Protein AF-A0A3D4HLA2-F1 (afdb_monomer)

Secondary structure (DSSP, 8-state):
-EEEEEEEEEEEEETTEEEEEESS--SPPPBTTBPPP-EEEEETTEEEEEEEEEEETTEEEEEEEEEES---TTSEEEEEE-HHHHHHHHHHHHHHHHHHHHHHHHSTT-EEEEEEE-SS-EEEEEE-SS---HHHHHHHHHHHH-

Sequence (146 aa):
MKREVRVEEILERSGKKATIRVSGRVFRPSGGGQPGDSGWLEGEGFRADVRDCAAAGNDLILRIVVKEGEIPLGLEVTATVDEERGRRLSRMHTGEHILSRALENQLPGLYVEKVSVGEKESTVFMTFDGEIGWDDLFRAEETANG

Radius of gyration: 19.47 Å; Cα contacts (8 Å, |Δi|>4): 307; chains: 1; bounding box: 42×28×55 Å

Mean predicted aligned error: 4.87 Å

Foldseek 3Di:
DKDKKAFAAFPDDDPQKTKTKIAADPKAADDQQFFIWWFWKADDFWIWTFPGWHDDPRIIITTIGTDTDDDPHGDMIMTDTPVVLVVVQVVQVVLVVQLQVLLCVVAPQKDWDGWHGDSVHIDTDIDHPDDDDPVSSVSSVVSSVD

pLDDT: mean 93.48, std 4.5, range [67.19, 98.38]

Structure (mmCIF, N/CA/C/O backbone):
data_AF-A0A3D4HLA2-F1
#
_entry.id   AF-A0A3D4HLA2-F1
#
loop_
_atom_site.group_PDB
_atom_site.id
_atom_site.type_symbol
_atom_site.label_atom_id
_atom_site.label_alt_id
_atom_site.label_comp_id
_atom_site.label_asym_id
_atom_site.label_entity_id
_atom_site.label_seq_id
_atom_site.pdbx_PDB_ins_code
_atom_site.Cartn_x
_atom_site.Cartn_y
_atom_site.Cartn_z
_atom_site.occupancy
_atom_site.B_iso_or_equiv
_atom_site.auth_seq_id
_atom_site.auth_comp_id
_atom_site.auth_asym_id
_atom_site.auth_atom_id
_atom_site.pdbx_PDB_model_num
ATOM 1 N N . MET A 1 1 ? -7.900 -13.749 4.246 1.00 67.19 1 MET A N 1
ATOM 2 C CA . MET A 1 1 ? -7.482 -14.334 5.545 1.00 67.19 1 MET A CA 1
ATOM 3 C C . MET A 1 1 ? -7.965 -13.446 6.694 1.00 67.19 1 MET A C 1
ATOM 5 O O . MET A 1 1 ? -7.807 -12.236 6.579 1.00 67.19 1 MET A O 1
ATOM 9 N N . LYS A 1 2 ? -8.552 -14.016 7.760 1.00 81.38 2 LYS A N 1
ATOM 10 C CA . LYS A 1 2 ? -8.958 -13.290 8.983 1.00 81.38 2 LYS A CA 1
ATOM 11 C C . LYS A 1 2 ? -7.940 -13.532 10.098 1.00 81.38 2 LYS A C 1
ATOM 13 O O . LYS A 1 2 ? -7.525 -14.677 10.275 1.00 81.38 2 LYS A O 1
ATOM 18 N N . ARG A 1 3 ? -7.527 -12.489 10.814 1.00 90.50 3 ARG A N 1
ATOM 19 C CA . ARG A 1 3 ? -6.648 -12.582 11.994 1.00 90.50 3 ARG A CA 1
ATOM 20 C C . ARG A 1 3 ? -7.018 -11.510 13.007 1.00 90.50 3 ARG A C 1
ATOM 22 O O . ARG A 1 3 ? -7.494 -10.453 12.614 1.00 90.50 3 ARG A O 1
ATOM 29 N N . GLU A 1 4 ? -6.776 -11.766 14.280 1.00 93.88 4 GLU A N 1
ATOM 30 C CA . GLU A 1 4 ? -6.998 -10.782 15.340 1.00 93.88 4 GLU A CA 1
ATOM 31 C C . GLU A 1 4 ? -5.789 -9.850 15.473 1.00 93.88 4 GLU A C 1
ATOM 33 O O . GLU A 1 4 ? -4.639 -10.274 15.336 1.00 93.88 4 GLU A O 1
ATOM 38 N N . VAL A 1 5 ? -6.068 -8.568 15.701 1.00 95.44 5 VAL A N 1
ATOM 39 C CA . VAL A 1 5 ? -5.084 -7.527 16.024 1.00 95.44 5 VAL A CA 1
ATOM 40 C C . VAL A 1 5 ? -5.629 -6.678 17.161 1.00 95.44 5 VAL A C 1
ATOM 42 O O . VAL A 1 5 ? -6.833 -6.427 17.216 1.00 95.44 5 VAL A O 1
ATOM 45 N N . ARG A 1 6 ? -4.764 -6.199 18.054 1.00 96.81 6 ARG A N 1
ATOM 46 C CA . ARG A 1 6 ? -5.169 -5.263 19.108 1.00 96.81 6 ARG A CA 1
ATOM 47 C C . ARG A 1 6 ? -4.934 -3.830 18.662 1.00 96.81 6 ARG A C 1
ATOM 49 O O . ARG A 1 6 ? -3.899 -3.537 18.070 1.00 96.81 6 ARG A O 1
ATOM 56 N N . VAL A 1 7 ? -5.884 -2.939 18.940 1.00 97.19 7 VAL A N 1
ATOM 57 C CA . VAL A 1 7 ? -5.716 -1.499 18.703 1.00 97.19 7 V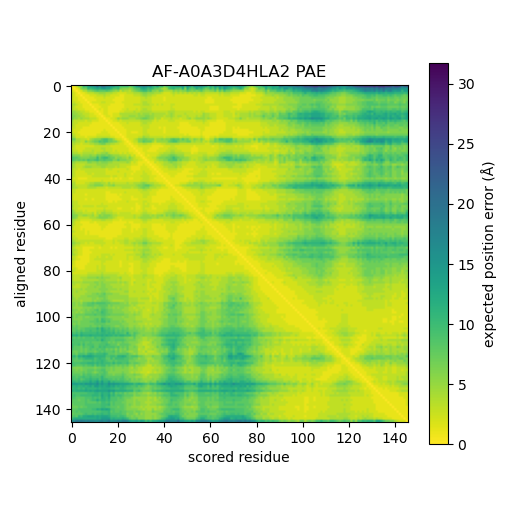AL A CA 1
ATOM 58 C C . VAL A 1 7 ? -4.915 -0.902 19.856 1.00 97.19 7 VAL A C 1
ATOM 60 O O . VAL A 1 7 ? -5.434 -0.762 20.957 1.00 97.19 7 VAL A O 1
ATOM 63 N N . GLU A 1 8 ? -3.659 -0.546 19.612 1.00 97.44 8 GLU A N 1
ATOM 64 C CA . GLU A 1 8 ? -2.732 -0.082 20.654 1.00 97.44 8 GLU A CA 1
ATOM 65 C C . GLU A 1 8 ? -2.828 1.429 20.882 1.00 97.44 8 GLU A C 1
ATOM 67 O O . GLU A 1 8 ? -2.746 1.907 22.011 1.00 97.44 8 GLU A O 1
ATOM 72 N N . GLU A 1 9 ? -3.001 2.203 19.808 1.00 97.62 9 GLU A N 1
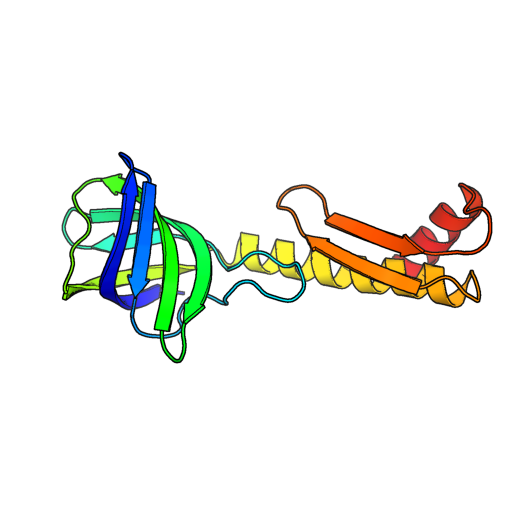ATOM 73 C CA . GLU A 1 9 ? -2.945 3.665 19.874 1.00 97.62 9 GLU A CA 1
ATOM 74 C C . GLU A 1 9 ? -3.758 4.314 18.748 1.00 97.62 9 GLU A C 1
ATOM 76 O O . GLU A 1 9 ? -3.788 3.816 17.620 1.00 97.62 9 GLU A O 1
ATOM 81 N N . ILE A 1 10 ? -4.376 5.466 19.026 1.00 97.81 10 ILE A N 1
ATOM 82 C CA . ILE A 1 10 ? -4.924 6.364 18.001 1.00 97.81 10 ILE A CA 1
ATOM 83 C C . ILE A 1 10 ? -3.941 7.523 17.848 1.00 97.81 10 ILE A C 1
ATOM 85 O O . ILE A 1 10 ? -3.836 8.365 18.733 1.00 97.81 10 ILE A O 1
ATOM 89 N N . LEU A 1 11 ? -3.227 7.559 16.725 1.00 97.56 11 LEU A N 1
ATOM 90 C CA . LEU A 1 11 ? -2.189 8.553 16.446 1.00 97.56 11 LEU A CA 1
ATOM 91 C C . LEU A 1 11 ? -2.798 9.867 15.948 1.00 97.56 11 LEU A C 1
ATOM 93 O O . LEU A 1 11 ? -2.384 10.949 16.349 1.00 97.56 11 LEU A O 1
ATOM 97 N N . GLU A 1 12 ? -3.802 9.771 15.076 1.00 97.25 12 GLU A N 1
ATOM 98 C CA . GLU A 1 12 ? -4.499 10.921 14.498 1.00 97.25 12 GLU A CA 1
ATOM 99 C C . GLU A 1 12 ? -5.967 10.575 14.247 1.00 97.25 12 GLU A C 1
ATOM 101 O O . GLU A 1 12 ? -6.294 9.445 13.873 1.00 97.25 12 GLU A O 1
ATOM 106 N N . ARG A 1 13 ? -6.868 11.553 14.385 1.00 96.31 13 ARG A N 1
ATOM 107 C CA . ARG A 1 13 ? -8.284 11.395 14.031 1.00 96.31 13 ARG A CA 1
ATOM 108 C C . ARG A 1 13 ? -8.869 12.690 13.481 1.00 96.31 13 ARG A C 1
ATOM 110 O O . ARG A 1 13 ? -8.722 13.750 14.077 1.00 96.31 13 ARG A O 1
ATOM 117 N N . SER A 1 14 ? -9.581 12.585 12.362 1.00 95.88 14 SER A N 1
ATOM 118 C CA . SER A 1 14 ? -10.322 13.684 11.740 1.00 95.88 14 SER A CA 1
ATOM 119 C C . SER A 1 14 ? -11.631 13.162 11.143 1.00 95.88 14 SER A C 1
ATOM 121 O O . SER A 1 14 ? -11.662 12.493 10.103 1.00 95.88 14 SER A O 1
ATOM 123 N N . GLY A 1 15 ? -12.736 13.422 11.846 1.00 95.19 15 GLY A N 1
ATOM 124 C CA . GLY A 1 15 ? -14.050 12.872 11.514 1.00 95.19 15 GLY A CA 1
ATOM 125 C C . GLY A 1 15 ? -14.032 11.339 11.490 1.00 95.19 15 GLY A C 1
ATOM 126 O O . GLY A 1 15 ? -13.744 10.698 12.500 1.00 95.19 15 GLY A O 1
ATOM 127 N N . LYS A 1 16 ? -14.331 10.757 10.320 1.00 96.56 16 LYS A N 1
ATOM 128 C CA . LYS A 1 16 ? -14.317 9.299 10.089 1.00 96.56 16 LYS A CA 1
ATOM 129 C C . LYS A 1 16 ? -12.935 8.739 9.741 1.00 96.56 16 LYS A C 1
ATOM 131 O O . LYS A 1 16 ? -12.781 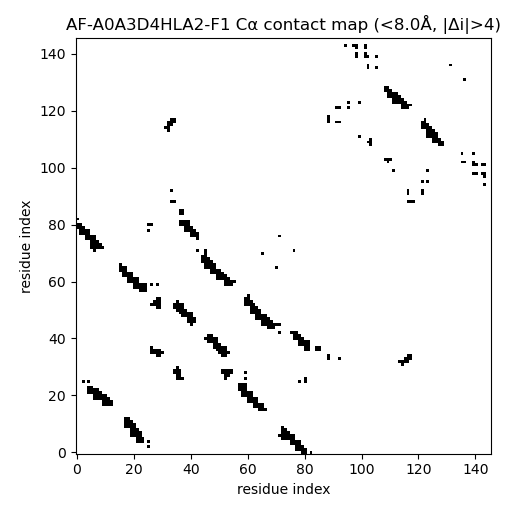7.525 9.691 1.00 96.56 16 LYS A O 1
ATOM 136 N N . LYS A 1 17 ? -11.946 9.584 9.441 1.00 98.06 17 LYS A N 1
ATOM 137 C CA . LYS A 1 17 ? -10.584 9.143 9.112 1.00 98.06 17 LYS A CA 1
ATOM 138 C C . LYS A 1 17 ? -9.752 9.079 10.386 1.00 98.06 17 LYS A C 1
ATOM 140 O O . LYS A 1 17 ? -9.827 9.994 11.205 1.00 98.06 17 LYS A O 1
ATOM 145 N N . ALA A 1 18 ? -8.948 8.036 10.529 1.00 98.06 18 ALA A N 1
ATOM 146 C CA . ALA A 1 18 ? -8.004 7.923 11.630 1.00 98.06 18 ALA A CA 1
ATOM 147 C C . ALA A 1 18 ? -6.727 7.202 11.201 1.00 98.06 18 ALA A C 1
ATOM 149 O O . ALA A 1 18 ? -6.743 6.387 10.278 1.00 98.06 18 ALA A O 1
ATOM 150 N N . THR A 1 19 ? -5.643 7.492 11.905 1.00 98.25 19 THR A N 1
ATOM 151 C CA . THR A 1 19 ? -4.388 6.751 11.840 1.00 98.25 19 THR A CA 1
ATOM 152 C C . THR A 1 19 ? -4.224 6.043 13.178 1.00 98.25 19 THR A C 1
ATOM 154 O O . THR A 1 19 ? -4.217 6.701 14.218 1.00 98.25 19 THR A O 1
ATOM 157 N N . ILE A 1 20 ? -4.134 4.715 13.169 1.00 98.00 20 ILE A N 1
ATOM 158 C CA . ILE A 1 20 ? -4.046 3.896 14.388 1.00 98.00 20 ILE A CA 1
ATOM 159 C C . ILE A 1 20 ? -2.804 3.011 14.361 1.00 98.00 20 ILE A C 1
ATOM 161 O O . ILE A 1 20 ? -2.362 2.611 13.284 1.00 98.00 20 ILE A O 1
ATOM 165 N N . ARG A 1 21 ? -2.262 2.677 15.533 1.00 97.94 21 ARG A N 1
ATOM 166 C CA . ARG A 1 21 ? -1.287 1.595 15.696 1.00 97.94 21 ARG A CA 1
ATOM 167 C C . ARG A 1 21 ? -2.021 0.327 16.115 1.00 97.94 21 ARG A C 1
ATOM 169 O O . ARG A 1 21 ? -2.854 0.374 17.019 1.00 97.94 21 ARG A O 1
ATOM 176 N N . VAL A 1 22 ? -1.701 -0.790 15.473 1.00 97.50 22 VAL A N 1
ATOM 177 C CA . VAL A 1 22 ? -2.207 -2.113 15.847 1.00 97.50 22 VAL A CA 1
ATOM 178 C C . VAL A 1 22 ? -1.066 -3.102 16.019 1.00 97.50 22 VAL A C 1
ATOM 180 O O . VAL A 1 22 ? -0.057 -3.008 15.314 1.00 97.50 22 VAL A O 1
ATOM 183 N N . SER A 1 23 ? -1.244 -4.064 16.917 1.00 95.44 23 SER A N 1
ATOM 184 C CA . SER A 1 23 ? -0.276 -5.138 17.111 1.00 95.44 23 SER A CA 1
ATOM 185 C C . SER A 1 23 ? -0.352 -6.203 16.018 1.00 95.44 23 SER A C 1
ATOM 187 O O . SER A 1 23 ? -1.385 -6.433 15.381 1.00 95.44 23 SER A O 1
ATOM 189 N N . GLY A 1 24 ? 0.777 -6.881 15.814 1.00 85.81 24 GLY A N 1
ATOM 190 C CA . GLY A 1 24 ? 0.896 -7.986 14.870 1.00 85.81 24 GLY A CA 1
ATOM 191 C C . GLY A 1 24 ? 1.049 -7.548 13.411 1.00 85.81 24 GLY A C 1
ATOM 192 O O . GLY A 1 24 ? 0.936 -6.382 13.048 1.00 85.81 24 GLY A O 1
ATOM 193 N N . ARG A 1 25 ? 1.335 -8.522 12.541 1.00 86.31 25 ARG A N 1
ATOM 194 C CA . ARG A 1 25 ? 1.641 -8.300 11.118 1.00 86.31 25 ARG A CA 1
ATOM 195 C C . ARG A 1 25 ? 0.651 -9.023 10.216 1.00 86.31 25 ARG A C 1
ATOM 197 O O . ARG A 1 25 ? 0.965 -10.056 9.625 1.00 86.31 25 ARG A O 1
ATOM 204 N N . VAL A 1 26 ? -0.575 -8.506 10.171 1.00 92.00 26 VAL A N 1
ATOM 205 C CA . VAL A 1 26 ? -1.657 -9.074 9.347 1.00 92.00 26 VAL A CA 1
ATOM 206 C C . VAL A 1 26 ? -1.679 -8.476 7.941 1.00 92.00 26 VAL A C 1
ATOM 208 O O . VAL A 1 26 ? -1.930 -9.204 6.987 1.00 92.00 26 VAL A O 1
ATOM 211 N N . PHE A 1 27 ? -1.372 -7.184 7.811 1.00 93.75 27 PHE A N 1
ATOM 212 C CA . PHE A 1 27 ? -1.251 -6.477 6.536 1.00 93.75 27 PHE A CA 1
ATOM 213 C C . PHE A 1 27 ? 0.224 -6.361 6.139 1.00 93.75 27 PHE A C 1
ATOM 215 O O . PHE A 1 27 ? 1.084 -6.116 6.991 1.00 93.75 27 PHE A O 1
ATOM 222 N N . ARG A 1 28 ? 0.534 -6.496 4.848 1.00 92.69 28 ARG A N 1
ATOM 223 C CA . ARG A 1 28 ? 1.846 -6.118 4.316 1.00 92.69 28 ARG A CA 1
ATOM 224 C C . ARG A 1 28 ? 1.953 -4.585 4.309 1.00 92.69 28 ARG A C 1
ATOM 226 O O . ARG A 1 28 ? 1.112 -3.923 3.693 1.00 92.69 28 ARG A O 1
ATOM 233 N N . PRO A 1 29 ? 2.987 -4.007 4.935 1.00 93.88 29 PRO A N 1
ATOM 234 C CA . PRO A 1 29 ? 3.199 -2.570 4.905 1.00 93.88 29 PRO A CA 1
ATOM 235 C C . PRO A 1 29 ? 3.578 -2.085 3.499 1.00 93.88 29 PRO A C 1
ATOM 237 O O . PRO A 1 29 ? 4.087 -2.838 2.664 1.00 93.88 29 PRO A O 1
ATOM 240 N N . SER A 1 30 ? 3.330 -0.807 3.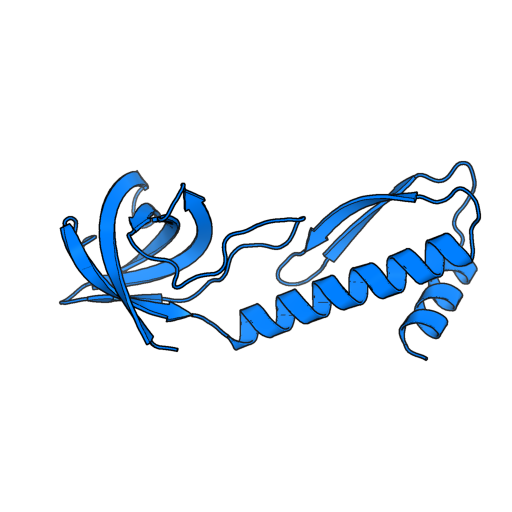242 1.00 92.31 30 SER A N 1
ATOM 241 C CA . SER A 1 30 ? 3.829 -0.100 2.067 1.00 92.31 30 SER A CA 1
ATOM 242 C C . SER A 1 30 ? 5.358 -0.137 2.010 1.00 92.31 30 SER A C 1
ATOM 244 O O . SER A 1 30 ? 6.043 -0.174 3.035 1.00 92.31 30 SER A O 1
ATOM 246 N N . GLY A 1 31 ? 5.897 -0.141 0.793 1.00 88.81 31 GLY A N 1
ATOM 247 C CA . GLY A 1 31 ? 7.337 -0.197 0.553 1.00 88.81 31 GLY A CA 1
ATOM 248 C C . GLY A 1 31 ? 7.662 -0.277 -0.935 1.00 88.81 31 GLY A C 1
ATOM 249 O O . GLY A 1 31 ? 6.849 -0.762 -1.718 1.00 88.81 31 GLY A O 1
ATOM 250 N N . GLY A 1 32 ? 8.827 0.242 -1.337 1.00 80.81 32 GLY A N 1
ATOM 251 C CA . GLY A 1 32 ? 9.299 0.161 -2.729 1.00 80.81 32 GLY A CA 1
ATOM 252 C C . GLY A 1 32 ? 8.374 0.815 -3.765 1.00 80.81 32 GLY A C 1
ATOM 253 O O . GLY A 1 32 ? 8.353 0.392 -4.911 1.00 80.81 32 GLY A O 1
ATOM 254 N N . GLY A 1 33 ? 7.561 1.800 -3.361 1.00 81.69 33 GLY A N 1
ATOM 255 C CA . GLY A 1 33 ? 6.561 2.431 -4.232 1.00 81.69 33 GLY A CA 1
ATOM 256 C C . GLY A 1 33 ? 5.218 1.695 -4.313 1.00 81.69 33 GLY A C 1
ATOM 257 O O . GLY A 1 33 ? 4.274 2.242 -4.884 1.00 81.69 33 GLY A O 1
ATOM 258 N N . GLN A 1 34 ? 5.091 0.508 -3.707 1.00 86.19 34 GLN A N 1
ATOM 259 C CA . GLN A 1 34 ? 3.828 -0.220 -3.605 1.00 86.19 34 GLN A CA 1
ATOM 260 C C . GLN A 1 34 ? 3.042 0.202 -2.345 1.00 86.19 34 GLN A C 1
ATOM 262 O O . GLN A 1 34 ? 3.588 0.153 -1.235 1.00 86.19 34 GLN A O 1
ATOM 267 N N . PRO A 1 35 ? 1.748 0.556 -2.473 1.00 88.69 35 PRO A N 1
ATOM 268 C CA . PRO A 1 35 ? 0.875 0.828 -1.337 1.00 88.69 35 PRO A CA 1
ATOM 269 C C . PRO A 1 35 ? 0.765 -0.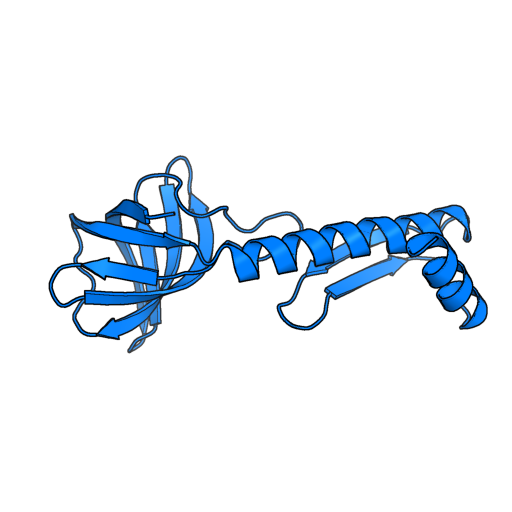374 -0.401 1.00 88.69 35 PRO A C 1
ATOM 271 O O . PRO A 1 35 ? 0.876 -1.530 -0.834 1.00 88.69 35 PRO A O 1
ATOM 274 N N . GLY A 1 36 ? 0.506 -0.118 0.880 1.00 92.50 36 GLY A N 1
ATOM 275 C CA . GLY A 1 36 ? 0.258 -1.177 1.845 1.00 92.50 36 GLY A CA 1
ATOM 276 C C . GLY A 1 36 ? -0.989 -1.978 1.484 1.00 92.50 36 GLY A C 1
ATOM 277 O O . GLY A 1 36 ? -1.810 -1.584 0.641 1.00 92.50 36 GLY A O 1
ATOM 278 N N . ASP A 1 37 ? -1.123 -3.142 2.105 1.00 94.56 37 ASP A N 1
ATOM 279 C CA . ASP A 1 37 ? -2.362 -3.895 2.005 1.00 94.56 37 ASP A CA 1
ATOM 280 C C . ASP A 1 37 ? -3.537 -3.069 2.545 1.00 94.56 37 ASP A C 1
ATOM 282 O O . ASP A 1 37 ? -3.416 -2.258 3.466 1.00 94.56 37 ASP A O 1
ATOM 286 N N . SER A 1 38 ? -4.692 -3.308 1.941 1.00 94.88 38 SER A N 1
ATOM 287 C CA . SER A 1 38 ? -5.981 -2.758 2.339 1.00 94.88 38 SER A CA 1
ATOM 288 C C . SER A 1 38 ? -6.890 -3.877 2.822 1.00 94.88 38 SER A C 1
ATOM 290 O O . SER A 1 38 ? -6.585 -5.062 2.676 1.00 94.88 38 SER A O 1
ATOM 292 N N . GLY A 1 39 ? -8.042 -3.504 3.361 1.00 96.25 39 GLY A N 1
ATOM 293 C CA . GLY A 1 39 ? -9.028 -4.458 3.835 1.00 96.25 39 GLY A CA 1
ATOM 294 C C . GLY A 1 39 ? -9.929 -3.823 4.872 1.00 96.25 39 GLY A C 1
ATOM 295 O O . GLY A 1 39 ? -10.240 -2.638 4.771 1.00 96.25 39 GLY A O 1
ATOM 296 N N . TRP A 1 40 ? -10.335 -4.591 5.875 1.00 97.12 40 TRP A N 1
ATOM 297 C CA . TRP A 1 40 ? -11.337 -4.160 6.848 1.00 97.12 40 TRP A CA 1
ATOM 298 C C . TRP A 1 40 ? -10.959 -4.607 8.259 1.00 97.12 40 TRP A C 1
ATOM 300 O O . TRP A 1 40 ? -10.362 -5.671 8.438 1.00 97.12 40 TRP A O 1
ATOM 310 N N . LEU A 1 41 ? -11.331 -3.793 9.244 1.00 97.81 41 LEU A N 1
ATOM 311 C CA . LEU A 1 41 ? -11.325 -4.137 10.663 1.00 97.81 41 LEU A CA 1
ATOM 312 C C . LEU A 1 41 ? -12.769 -4.260 11.144 1.00 97.81 41 LEU A C 1
ATOM 314 O O . LEU A 1 41 ? -13.590 -3.392 10.833 1.00 97.81 41 LEU A O 1
ATOM 318 N N . GLU A 1 42 ? -13.058 -5.310 11.906 1.00 97.81 42 GLU A N 1
ATOM 319 C CA . GLU A 1 42 ? -14.377 -5.594 12.473 1.00 97.81 42 GLU A CA 1
ATOM 320 C C . GLU A 1 42 ? -14.241 -5.954 13.959 1.00 97.81 42 GLU A C 1
ATOM 322 O O . GLU A 1 42 ? -13.420 -6.790 14.333 1.00 97.81 42 GLU A O 1
ATOM 327 N N . GLY A 1 43 ? -15.044 -5.319 14.805 1.00 94.69 43 GLY A N 1
ATOM 328 C CA . GLY A 1 43 ? -15.157 -5.596 16.237 1.00 94.69 43 GLY A CA 1
ATOM 329 C C . GLY A 1 43 ? -16.602 -5.423 16.696 1.00 94.69 43 GLY A C 1
ATOM 330 O O . GLY A 1 43 ? -17.496 -5.192 15.881 1.00 94.69 43 GLY A O 1
ATOM 331 N N . GLU A 1 44 ? -16.854 -5.515 17.998 1.00 92.81 44 GLU A N 1
ATOM 332 C CA . GLU A 1 44 ? -18.203 -5.329 18.539 1.00 92.81 44 GLU A CA 1
ATOM 333 C C . GLU A 1 44 ? -18.716 -3.905 18.254 1.00 92.81 44 GLU A C 1
ATOM 335 O O . GLU A 1 44 ? -18.208 -2.923 18.789 1.00 92.81 44 GLU A O 1
ATOM 340 N N . GLY A 1 45 ? -19.688 -3.789 17.341 1.00 94.69 45 GLY A N 1
ATOM 341 C CA . GLY A 1 45 ? -20.248 -2.506 16.901 1.00 94.69 45 GLY A CA 1
ATOM 342 C C . GLY A 1 45 ? -19.281 -1.602 16.126 1.00 94.69 45 GLY A C 1
ATOM 343 O O . GLY A 1 45 ? -19.636 -0.463 15.839 1.00 94.69 45 GLY A O 1
ATOM 344 N N . PHE A 1 46 ? -18.080 -2.078 15.781 1.00 97.62 46 PHE A N 1
ATOM 345 C CA . PHE A 1 46 ? -17.047 -1.306 15.089 1.00 97.62 46 PHE A CA 1
ATOM 346 C C . PHE A 1 46 ? -16.742 -1.895 13.715 1.00 97.62 46 PHE A C 1
ATOM 348 O O . PHE A 1 46 ? -16.447 -3.085 13.583 1.00 97.62 46 PHE A O 1
ATOM 355 N N . ARG A 1 47 ? -16.718 -1.035 12.693 1.00 98.00 47 ARG A N 1
ATOM 356 C CA . ARG A 1 47 ? -16.239 -1.393 11.356 1.00 98.00 47 ARG A CA 1
ATOM 357 C C . ARG A 1 47 ? -15.447 -0.256 10.736 1.00 98.00 47 ARG A C 1
ATOM 359 O O . ARG A 1 47 ? -15.910 0.887 10.711 1.00 98.00 47 ARG A O 1
ATOM 366 N N . ALA A 1 48 ? -14.292 -0.565 10.157 1.00 98.38 48 ALA A N 1
ATOM 367 C CA . ALA A 1 48 ? -13.483 0.411 9.432 1.00 98.38 48 ALA A CA 1
ATOM 368 C C . ALA A 1 48 ? -12.810 -0.186 8.192 1.00 98.38 48 ALA A C 1
ATOM 370 O O . ALA A 1 48 ? -12.370 -1.333 8.206 1.00 98.38 48 ALA A O 1
ATOM 371 N N . ASP A 1 49 ? -12.675 0.621 7.138 1.00 98.19 49 ASP A N 1
ATOM 372 C CA . ASP A 1 49 ? -11.865 0.267 5.972 1.00 98.19 49 ASP A CA 1
ATOM 373 C C . ASP A 1 49 ? -10.406 0.632 6.235 1.00 98.19 49 ASP A C 1
ATOM 375 O O . ASP A 1 49 ? -10.112 1.792 6.520 1.00 98.19 49 ASP A O 1
ATOM 379 N N . VAL A 1 50 ? -9.490 -0.309 6.045 1.00 97.38 50 VAL A N 1
ATOM 380 C CA . VAL A 1 50 ? -8.047 -0.065 5.985 1.00 97.38 50 VAL A CA 1
ATOM 381 C C . VAL A 1 50 ? -7.692 0.392 4.575 1.00 97.38 50 VAL A C 1
ATOM 383 O O . VAL A 1 50 ? -7.911 -0.327 3.598 1.00 97.38 50 VAL A O 1
ATOM 386 N N . ARG A 1 51 ? -7.163 1.610 4.463 1.00 94.94 51 ARG A N 1
ATOM 387 C CA . ARG A 1 51 ? -6.807 2.255 3.190 1.00 94.94 51 ARG A CA 1
ATOM 388 C C . ARG A 1 51 ? -5.329 2.157 2.862 1.00 94.94 51 ARG A C 1
ATOM 390 O O . ARG A 1 51 ? -4.980 2.146 1.688 1.00 94.94 51 ARG A O 1
ATOM 397 N N . ASP A 1 52 ? -4.493 2.106 3.887 1.00 93.69 52 ASP A N 1
ATOM 398 C CA . ASP A 1 52 ? -3.054 1.941 3.752 1.00 93.69 52 ASP A CA 1
ATOM 399 C C . ASP A 1 52 ? -2.479 1.382 5.055 1.00 93.69 52 ASP A C 1
ATOM 401 O O . ASP A 1 52 ? -3.074 1.533 6.130 1.00 93.69 52 ASP A O 1
ATOM 405 N N . CYS A 1 53 ? -1.308 0.769 4.946 1.00 95.06 53 CYS A N 1
ATOM 406 C CA . CYS A 1 53 ? -0.585 0.159 6.047 1.00 95.06 53 CYS A CA 1
ATOM 407 C C . CYS A 1 53 ? 0.899 0.526 5.948 1.00 95.06 53 CYS A C 1
ATOM 409 O O . CYS A 1 53 ? 1.485 0.467 4.869 1.00 95.06 53 CYS A O 1
ATOM 411 N N . ALA A 1 54 ? 1.522 0.882 7.068 1.00 95.50 54 ALA A N 1
ATOM 412 C CA . ALA A 1 54 ? 2.952 1.155 7.175 1.00 95.50 54 ALA A CA 1
ATOM 413 C C . ALA A 1 54 ? 3.566 0.381 8.349 1.00 95.50 54 ALA A C 1
ATOM 415 O O . ALA A 1 54 ? 2.885 0.063 9.324 1.00 95.50 54 ALA A O 1
ATOM 416 N N . ALA A 1 55 ? 4.858 0.069 8.253 1.00 95.06 55 ALA A N 1
ATOM 417 C CA . ALA A 1 55 ? 5.569 -0.658 9.298 1.00 95.06 55 ALA A CA 1
ATOM 418 C C . ALA A 1 55 ? 5.891 0.254 10.492 1.00 95.06 55 ALA A C 1
ATOM 420 O O . ALA A 1 55 ? 6.332 1.387 10.305 1.00 95.06 55 ALA A O 1
ATOM 421 N N . ALA A 1 56 ? 5.741 -0.265 11.712 1.00 93.31 56 ALA A N 1
ATOM 422 C CA . ALA A 1 56 ? 6.163 0.396 12.943 1.00 93.31 56 ALA A CA 1
ATOM 423 C C . ALA A 1 56 ? 6.802 -0.624 13.897 1.00 93.31 56 ALA A C 1
ATOM 425 O O . ALA A 1 56 ? 6.174 -1.121 14.826 1.00 93.31 56 ALA A O 1
ATOM 426 N N . GLY A 1 57 ? 8.069 -0.975 13.654 1.00 90.31 57 GLY A N 1
ATOM 427 C CA . GLY A 1 57 ? 8.735 -2.029 14.423 1.00 90.31 57 GLY A CA 1
ATOM 428 C C . GLY A 1 57 ? 8.041 -3.376 14.214 1.00 90.31 57 GLY A C 1
ATOM 429 O O . GLY A 1 57 ? 7.949 -3.845 13.081 1.00 90.31 57 GLY A O 1
ATOM 430 N N . ASN A 1 58 ? 7.547 -4.001 15.282 1.00 88.56 58 ASN A N 1
ATOM 431 C CA . ASN A 1 58 ? 6.766 -5.244 15.193 1.00 88.56 58 ASN A CA 1
ATOM 432 C C . ASN A 1 58 ? 5.267 -5.018 14.939 1.00 88.56 58 ASN A C 1
ATOM 434 O O . ASN A 1 58 ? 4.563 -5.980 14.632 1.00 88.56 58 ASN A O 1
ATOM 438 N N . ASP A 1 59 ? 4.830 -3.762 14.986 1.00 94.75 59 ASP A N 1
ATOM 439 C CA . ASP A 1 59 ? 3.447 -3.335 14.833 1.00 94.75 59 ASP A CA 1
ATOM 440 C C . ASP A 1 59 ? 3.208 -2.719 13.452 1.00 94.75 59 ASP A C 1
ATOM 442 O O . ASP A 1 59 ? 4.121 -2.551 12.628 1.00 94.75 59 ASP A O 1
ATOM 446 N N . LEU A 1 60 ? 1.954 -2.349 13.210 1.00 96.81 60 LEU A N 1
ATOM 447 C CA . LEU A 1 60 ? 1.521 -1.682 11.993 1.00 96.81 60 LEU A CA 1
ATOM 448 C C . LEU A 1 60 ? 0.844 -0.354 12.315 1.00 96.81 60 LEU A C 1
ATOM 450 O O . LEU A 1 60 ? 0.072 -0.242 13.265 1.00 96.81 60 LEU A O 1
ATOM 454 N N . ILE A 1 61 ? 1.090 0.641 11.469 1.00 97.50 61 ILE A N 1
ATOM 455 C CA . ILE A 1 61 ? 0.302 1.870 11.416 1.00 97.50 61 ILE A CA 1
ATOM 456 C C . ILE A 1 61 ? -0.713 1.717 10.289 1.00 97.50 61 ILE A C 1
ATOM 458 O O . ILE A 1 61 ? -0.336 1.523 9.132 1.00 97.50 61 ILE A O 1
ATOM 462 N N . LEU A 1 62 ? -1.998 1.807 10.617 1.00 97.75 62 LEU A N 1
ATOM 463 C CA . LEU A 1 62 ? -3.095 1.693 9.664 1.00 97.75 62 LEU A CA 1
ATOM 464 C C . LEU A 1 62 ? -3.762 3.048 9.466 1.00 97.75 62 LEU A C 1
ATOM 466 O O . LEU A 1 62 ? -4.183 3.692 10.429 1.00 97.75 62 LEU A O 1
ATOM 470 N N . ARG A 1 63 ? -3.925 3.450 8.204 1.00 97.56 63 ARG A N 1
ATOM 471 C CA . ARG A 1 63 ? -4.830 4.544 7.838 1.00 97.56 63 ARG A CA 1
ATOM 472 C C . ARG A 1 63 ? -6.206 3.955 7.596 1.00 97.56 63 ARG A C 1
ATOM 474 O O . ARG A 1 63 ? -6.384 3.175 6.659 1.00 97.56 63 ARG A O 1
ATOM 481 N N . ILE A 1 64 ? -7.174 4.334 8.419 1.00 98.19 64 ILE A N 1
ATOM 482 C CA . ILE A 1 64 ? -8.517 3.763 8.398 1.00 98.19 64 ILE A CA 1
ATOM 483 C C . ILE A 1 64 ? -9.604 4.802 8.123 1.00 98.19 64 ILE A C 1
ATOM 485 O O . ILE A 1 64 ? -9.450 5.998 8.385 1.00 98.19 64 ILE A O 1
ATOM 489 N N . VAL A 1 65 ? -10.736 4.324 7.609 1.00 98.38 65 VAL A N 1
ATOM 490 C CA . VAL A 1 65 ? -11.986 5.079 7.495 1.00 98.38 65 VAL A CA 1
ATOM 491 C C . VAL A 1 65 ? -13.075 4.326 8.244 1.00 98.38 65 VAL A C 1
ATOM 493 O O . VAL A 1 65 ? -13.560 3.302 7.764 1.00 98.38 65 VAL A O 1
ATOM 496 N N . VAL A 1 66 ? -13.477 4.852 9.396 1.00 98.25 66 VAL A N 1
ATOM 497 C CA . VAL A 1 66 ? -14.546 4.297 10.226 1.00 98.25 66 VAL A CA 1
ATOM 498 C C . VAL A 1 66 ? -15.873 4.379 9.475 1.00 98.25 66 VAL A C 1
ATOM 500 O O . VAL A 1 66 ? -16.262 5.428 8.949 1.00 98.25 66 VAL A O 1
ATOM 503 N N . LYS A 1 67 ? -16.559 3.244 9.400 1.00 98.12 67 LYS A N 1
ATOM 504 C CA . LYS A 1 67 ? -17.885 3.093 8.796 1.00 98.12 67 LYS A CA 1
ATOM 505 C C . LYS A 1 67 ? -18.971 3.062 9.848 1.00 98.12 67 LYS A C 1
ATOM 507 O O . LYS A 1 67 ? -20.013 3.675 9.632 1.00 98.12 67 LYS A O 1
ATOM 512 N N . GLU A 1 68 ? -18.686 2.408 10.964 1.00 97.38 68 GLU A N 1
ATOM 513 C CA . GLU A 1 68 ? -19.624 2.173 12.050 1.00 97.38 68 GLU A CA 1
ATOM 514 C C . GLU A 1 68 ? -18.882 2.136 13.387 1.00 97.38 68 GLU A C 1
ATOM 516 O O . GLU A 1 68 ? -17.741 1.669 13.450 1.00 97.38 68 GLU A O 1
ATOM 521 N N . GLY A 1 69 ? -19.541 2.645 14.427 1.00 95.94 69 GLY A N 1
ATOM 522 C CA . GLY A 1 69 ? -19.034 2.647 15.793 1.00 95.94 69 GLY A CA 1
ATOM 523 C C . GLY A 1 69 ? -17.847 3.566 16.046 1.00 95.94 69 GLY A C 1
ATOM 524 O O . GLY A 1 69 ? -17.544 4.488 15.287 1.00 95.94 69 GLY A O 1
ATOM 525 N N . GLU A 1 70 ? -17.185 3.283 17.161 1.00 96.06 70 GLU A N 1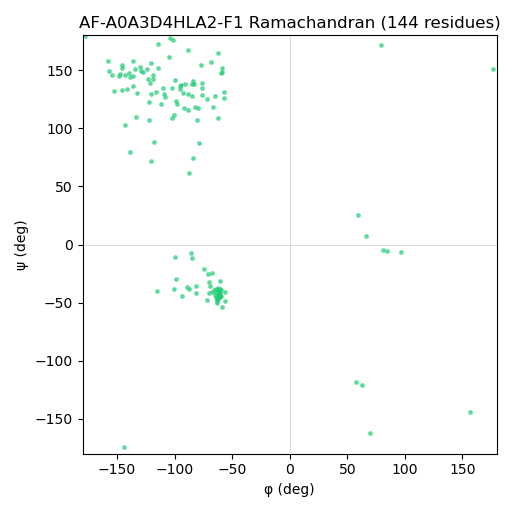
ATOM 526 C CA . GLU A 1 70 ? -16.008 3.986 17.656 1.00 96.06 70 GLU A CA 1
ATOM 527 C C . GLU A 1 70 ? -14.793 3.061 17.633 1.00 96.06 70 GLU A C 1
ATOM 529 O O . GLU A 1 70 ? -14.928 1.844 17.729 1.00 96.06 70 GLU A O 1
ATOM 534 N N . ILE A 1 71 ? -13.597 3.638 17.492 1.00 97.00 71 ILE A N 1
ATOM 535 C CA . ILE A 1 71 ? -12.350 2.865 17.455 1.00 97.00 71 ILE A CA 1
ATOM 536 C C . ILE A 1 71 ? -12.133 2.217 18.834 1.00 97.00 71 ILE A C 1
ATOM 538 O O . ILE A 1 71 ? -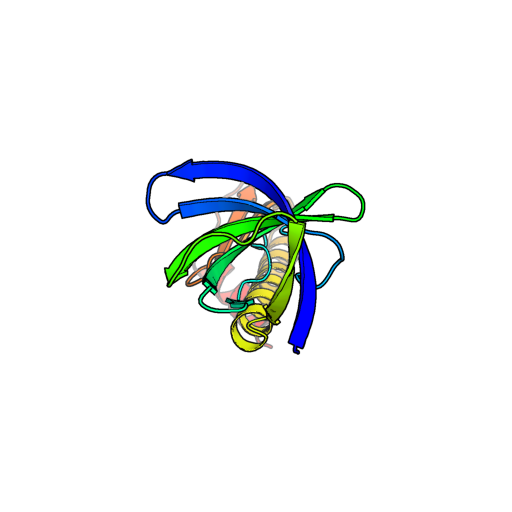11.972 2.951 19.814 1.00 97.00 71 ILE A O 1
ATOM 542 N N . PRO A 1 72 ? -12.087 0.876 18.931 1.00 96.19 72 PRO A N 1
ATOM 543 C CA . PRO A 1 72 ? -12.056 0.176 20.210 1.00 96.19 72 PRO A CA 1
ATOM 544 C C . PRO A 1 72 ? -10.618 0.083 20.753 1.00 96.19 72 PRO A C 1
ATOM 546 O O . PRO A 1 72 ? -9.970 -0.959 20.681 1.00 96.19 72 PRO A O 1
ATOM 549 N N . LEU A 1 73 ? -10.089 1.203 21.258 1.00 97.00 73 LEU A N 1
ATOM 550 C CA . LEU A 1 73 ? -8.728 1.293 21.803 1.00 97.00 73 LEU A CA 1
ATOM 551 C C . LEU A 1 73 ? -8.504 0.280 22.941 1.00 97.00 73 LEU A C 1
ATOM 553 O O . LEU A 1 73 ? -9.301 0.192 23.872 1.00 97.00 73 LEU A O 1
ATOM 557 N N . GLY A 1 74 ? -7.398 -0.457 22.873 1.00 96.69 74 GLY A N 1
ATOM 558 C CA . GLY A 1 74 ? -7.015 -1.500 23.825 1.00 96.69 74 GLY A CA 1
ATOM 559 C C . GLY A 1 74 ? -7.692 -2.855 23.600 1.00 96.69 74 GLY A C 1
ATOM 560 O O . GLY A 1 74 ? -7.343 -3.814 24.288 1.00 96.69 74 GLY A O 1
ATOM 561 N N . LEU A 1 75 ? -8.629 -2.958 22.651 1.00 96.25 75 LEU A N 1
ATOM 562 C CA . LEU A 1 75 ? -9.366 -4.188 22.359 1.00 96.25 75 LEU A CA 1
ATOM 563 C C . LEU A 1 75 ? -8.883 -4.859 21.074 1.00 96.25 75 LEU A C 1
ATOM 565 O O . LEU A 1 75 ? -8.234 -4.253 20.215 1.00 96.25 75 LEU A O 1
ATOM 569 N N . GLU A 1 76 ? -9.221 -6.137 20.961 1.00 96.38 76 GLU A N 1
ATOM 570 C CA . GLU A 1 76 ? -8.965 -6.944 19.777 1.00 96.38 76 GLU A CA 1
ATOM 571 C C . GLU A 1 76 ? -10.071 -6.759 18.739 1.00 96.38 76 GLU A C 1
ATOM 573 O O . GLU A 1 76 ? -11.262 -6.703 19.048 1.00 96.38 76 GLU A O 1
ATOM 578 N N . VAL A 1 77 ? -9.648 -6.652 17.484 1.00 96.88 77 VAL A N 1
ATOM 579 C CA . VAL A 1 77 ? -10.513 -6.575 16.312 1.00 96.88 77 VAL A CA 1
ATOM 580 C C . VAL A 1 77 ? -10.055 -7.598 15.284 1.00 96.88 77 VAL A C 1
ATOM 582 O O . VAL A 1 77 ? -8.869 -7.909 15.154 1.00 96.88 77 VAL A O 1
ATOM 585 N N . THR A 1 78 ? -11.000 -8.109 14.507 1.00 97.44 78 THR A N 1
ATOM 586 C CA . THR A 1 78 ? -10.711 -8.984 13.377 1.00 97.44 78 THR A CA 1
ATOM 587 C C . THR A 1 78 ? -10.268 -8.148 12.182 1.00 97.44 78 THR A C 1
ATOM 589 O O . THR A 1 78 ? -11.034 -7.356 11.639 1.00 97.44 78 THR A O 1
ATOM 592 N N . ALA A 1 79 ? -9.039 -8.362 11.732 1.00 97.19 79 ALA A N 1
ATOM 593 C CA . ALA A 1 79 ? -8.495 -7.826 10.497 1.00 97.19 79 ALA A CA 1
ATOM 594 C C . ALA A 1 79 ? -8.694 -8.808 9.335 1.00 97.19 79 ALA A C 1
ATOM 596 O O . ALA A 1 79 ? -8.330 -9.985 9.417 1.00 97.19 79 ALA A O 1
ATOM 597 N N . THR A 1 80 ? -9.231 -8.304 8.224 1.00 96.75 80 THR A N 1
ATOM 598 C CA . THR A 1 80 ? -9.379 -9.042 6.964 1.00 96.75 80 THR A CA 1
ATOM 599 C C . THR A 1 80 ? -8.654 -8.303 5.851 1.00 96.75 80 THR A C 1
ATOM 601 O O . THR A 1 80 ? -8.980 -7.153 5.574 1.00 96.75 80 THR A O 1
ATOM 604 N N . VAL A 1 81 ? -7.702 -8.964 5.190 1.00 95.69 81 VAL A N 1
ATOM 605 C CA . VAL A 1 81 ? -6.964 -8.408 4.042 1.00 95.69 81 VAL A CA 1
ATOM 606 C C . VAL A 1 81 ? -7.757 -8.586 2.744 1.00 95.69 81 VAL A C 1
ATOM 608 O O . VAL A 1 81 ? -8.304 -9.662 2.494 1.00 95.69 81 VAL A O 1
ATOM 611 N N . ASP A 1 82 ? -7.776 -7.555 1.901 1.00 95.00 82 ASP A N 1
ATOM 612 C CA . ASP A 1 82 ? -8.246 -7.625 0.514 1.00 95.00 82 ASP A CA 1
ATOM 613 C C . ASP A 1 82 ? -7.162 -8.251 -0.383 1.00 95.00 82 ASP A C 1
ATOM 615 O O . ASP A 1 82 ? -6.303 -7.581 -0.966 1.00 95.00 82 ASP A O 1
ATOM 619 N N . GLU A 1 83 ? -7.183 -9.581 -0.458 1.00 91.75 83 GLU A N 1
ATOM 620 C CA . GLU A 1 83 ? -6.208 -10.367 -1.218 1.00 91.75 83 GLU A CA 1
ATOM 621 C C . GLU A 1 83 ? -6.313 -10.163 -2.735 1.00 91.75 83 GLU A C 1
ATOM 623 O O . GLU A 1 83 ? -5.345 -10.403 -3.460 1.00 91.75 83 GLU A O 1
ATOM 628 N N . GLU A 1 84 ? -7.477 -9.768 -3.253 1.00 91.38 84 GLU A N 1
ATOM 629 C CA . GLU A 1 84 ? -7.639 -9.512 -4.685 1.00 91.38 84 GLU A CA 1
ATOM 630 C C . GLU A 1 84 ? -6.913 -8.228 -5.078 1.00 91.38 84 GLU A C 1
ATOM 632 O O . GLU A 1 84 ? -6.096 -8.239 -6.008 1.00 91.38 84 GLU A O 1
ATOM 637 N N . ARG A 1 85 ? -7.118 -7.151 -4.308 1.00 90.00 85 ARG A N 1
ATOM 638 C CA . ARG A 1 85 ? -6.367 -5.906 -4.488 1.00 90.00 85 ARG A CA 1
ATOM 639 C C . ARG A 1 85 ? -4.872 -6.127 -4.290 1.00 90.00 85 ARG A C 1
ATOM 641 O O . ARG A 1 85 ? -4.089 -5.681 -5.128 1.00 90.00 85 ARG A O 1
ATOM 648 N N . GLY A 1 86 ? -4.472 -6.863 -3.251 1.00 87.50 86 GLY A N 1
ATOM 649 C CA . GLY A 1 86 ? -3.065 -7.200 -3.011 1.00 87.50 86 GLY A CA 1
ATOM 650 C C . GLY A 1 86 ? -2.419 -7.917 -4.203 1.00 87.50 86 GLY A C 1
ATOM 651 O O . GLY A 1 86 ? -1.372 -7.492 -4.696 1.00 87.50 86 GLY A O 1
ATOM 652 N N . ARG A 1 87 ? -3.083 -8.950 -4.741 1.00 89.19 87 ARG A N 1
ATOM 653 C CA . ARG A 1 87 ? -2.615 -9.673 -5.937 1.00 89.19 87 ARG A CA 1
ATOM 654 C C . ARG A 1 87 ? -2.547 -8.778 -7.170 1.00 89.19 87 ARG A C 1
ATOM 656 O O . ARG A 1 87 ? -1.602 -8.896 -7.946 1.00 89.19 87 ARG A O 1
ATOM 663 N N . ARG A 1 88 ? -3.517 -7.880 -7.362 1.00 90.62 88 ARG A N 1
ATOM 664 C CA . ARG A 1 88 ? -3.504 -6.929 -8.481 1.00 90.62 88 ARG A CA 1
ATOM 665 C C . ARG A 1 88 ? -2.313 -5.976 -8.394 1.00 90.62 88 ARG A C 1
ATOM 667 O O . ARG A 1 88 ? -1.596 -5.850 -9.381 1.00 90.62 88 ARG A O 1
ATOM 674 N N . LEU A 1 89 ? -2.070 -5.372 -7.230 1.00 89.31 89 LEU A N 1
ATOM 675 C CA . LEU A 1 89 ? -0.928 -4.474 -7.021 1.00 89.31 89 LEU A CA 1
ATOM 676 C C . LEU A 1 89 ? 0.407 -5.202 -7.200 1.00 89.31 89 LEU A C 1
ATOM 678 O O . LEU A 1 89 ? 1.304 -4.666 -7.839 1.00 89.31 89 LEU A O 1
ATOM 682 N N . SER A 1 90 ? 0.515 -6.443 -6.714 1.00 87.94 90 SER A N 1
ATOM 683 C CA . SER A 1 90 ? 1.713 -7.261 -6.922 1.00 87.94 90 SER A CA 1
ATOM 684 C C . SER A 1 90 ? 1.970 -7.530 -8.405 1.00 87.94 90 SER A C 1
ATOM 686 O O . SER A 1 90 ? 3.103 -7.387 -8.845 1.00 87.94 90 SER A O 1
ATOM 688 N N . ARG A 1 91 ? 0.937 -7.872 -9.190 1.00 90.81 91 ARG A N 1
ATOM 689 C CA . ARG A 1 91 ? 1.087 -8.058 -10.644 1.00 90.81 91 ARG A CA 1
ATOM 690 C C . ARG A 1 91 ? 1.476 -6.767 -11.354 1.00 90.81 91 ARG A C 1
ATOM 692 O O . ARG A 1 91 ? 2.316 -6.813 -12.240 1.00 90.81 91 ARG A O 1
ATOM 699 N N . MET A 1 92 ? 0.881 -5.637 -10.970 1.00 91.38 92 MET A N 1
ATOM 700 C CA . MET A 1 92 ? 1.236 -4.332 -11.534 1.00 91.38 92 MET A CA 1
ATOM 701 C C . MET A 1 92 ? 2.697 -3.980 -11.244 1.00 91.38 92 MET A C 1
ATOM 703 O O . MET A 1 92 ? 3.398 -3.548 -12.149 1.00 91.38 92 MET A O 1
ATOM 707 N N . HIS A 1 93 ? 3.172 -4.231 -10.021 1.00 88.56 93 HIS A N 1
ATOM 708 C CA . HIS A 1 93 ? 4.573 -4.018 -9.669 1.00 88.56 93 HIS A CA 1
ATOM 709 C C . HIS A 1 93 ? 5.510 -4.933 -10.464 1.00 88.56 93 HIS A C 1
ATOM 711 O O . HIS A 1 93 ? 6.502 -4.479 -11.014 1.00 88.56 93 HIS A O 1
ATOM 717 N N . THR A 1 94 ? 5.180 -6.221 -10.593 1.00 90.75 94 THR A N 1
ATOM 718 C CA . THR A 1 94 ? 5.970 -7.134 -11.430 1.00 90.75 94 THR A CA 1
ATOM 719 C C . THR A 1 94 ? 5.987 -6.697 -12.896 1.00 90.75 94 THR A C 1
ATOM 721 O O . THR A 1 94 ? 7.046 -6.712 -13.511 1.00 90.75 94 THR A O 1
ATOM 724 N N . GLY A 1 95 ? 4.841 -6.292 -13.451 1.00 91.69 95 GLY A N 1
ATOM 725 C CA . GLY A 1 95 ? 4.747 -5.814 -14.832 1.00 91.69 95 GLY A CA 1
ATOM 726 C C . GLY A 1 95 ? 5.573 -4.553 -15.075 1.00 91.69 95 GLY A C 1
ATOM 727 O O . GLY A 1 95 ? 6.213 -4.436 -16.113 1.00 91.69 95 GLY A O 1
ATOM 728 N N . GLU A 1 96 ? 5.620 -3.655 -14.091 1.00 92.06 96 GLU A N 1
ATOM 729 C CA . GLU A 1 96 ? 6.514 -2.502 -14.113 1.00 92.06 96 GLU A CA 1
ATOM 730 C C . GLU A 1 96 ? 7.984 -2.923 -14.226 1.00 92.06 96 GLU A C 1
ATOM 732 O O . GLU A 1 96 ? 8.628 -2.523 -15.190 1.00 92.06 96 GLU A O 1
ATOM 737 N N . HIS A 1 97 ? 8.484 -3.800 -13.347 1.00 91.44 97 HIS A N 1
ATOM 738 C CA . HIS A 1 97 ? 9.874 -4.277 -13.432 1.00 91.44 97 HIS A CA 1
ATOM 739 C C . HIS A 1 97 ? 10.204 -4.902 -14.788 1.00 91.44 97 HIS A C 1
ATOM 741 O O . HIS A 1 97 ? 11.286 -4.676 -15.326 1.00 91.44 97 HIS A O 1
ATOM 747 N N . ILE A 1 98 ? 9.282 -5.690 -15.346 1.00 94.44 98 ILE A N 1
ATOM 748 C CA . ILE A 1 98 ? 9.472 -6.326 -16.654 1.00 94.44 98 ILE A CA 1
ATOM 749 C C . ILE A 1 98 ? 9.600 -5.258 -17.749 1.00 94.44 98 ILE A C 1
ATOM 751 O O . ILE A 1 98 ? 10.567 -5.285 -18.512 1.00 94.44 98 ILE A O 1
ATOM 755 N N . LEU A 1 99 ? 8.667 -4.301 -17.803 1.00 94.44 99 LEU A N 1
ATOM 756 C CA . LEU A 1 99 ? 8.675 -3.231 -18.803 1.00 94.44 99 LEU A CA 1
ATOM 757 C C . LEU A 1 99 ? 9.917 -2.345 -18.670 1.00 94.44 99 LEU A C 1
ATOM 759 O O . LEU A 1 99 ? 10.600 -2.064 -19.655 1.00 94.44 99 LEU A O 1
ATOM 763 N N . SER A 1 100 ? 10.237 -1.931 -17.446 1.00 93.44 100 SER A N 1
ATOM 764 C CA . SER A 1 100 ? 11.411 -1.116 -17.163 1.00 93.44 100 SER A CA 1
ATOM 765 C C . SER A 1 100 ? 12.694 -1.826 -17.563 1.00 93.44 100 SER A C 1
ATOM 767 O O . SER A 1 100 ? 13.559 -1.217 -18.189 1.00 93.44 100 SER A O 1
ATOM 769 N N . ARG A 1 101 ? 12.800 -3.132 -17.295 1.00 94.31 101 ARG A N 1
ATOM 770 C CA . ARG A 1 101 ? 13.979 -3.903 -17.682 1.00 94.31 101 ARG A CA 1
ATOM 771 C C . ARG A 1 101 ? 14.092 -4.095 -19.193 1.00 94.31 101 ARG A C 1
ATOM 773 O O . ARG A 1 101 ? 15.206 -4.089 -19.715 1.00 94.31 101 ARG A O 1
ATOM 780 N N . ALA A 1 102 ? 12.970 -4.251 -19.896 1.00 95.56 102 ALA A N 1
ATOM 781 C CA . ALA A 1 102 ? 12.957 -4.289 -21.356 1.00 95.56 102 ALA A CA 1
ATOM 782 C C . ALA A 1 102 ? 13.508 -2.979 -21.947 1.00 95.56 102 ALA A C 1
ATOM 784 O O . ALA A 1 102 ? 14.386 -3.022 -22.809 1.00 95.56 102 ALA A O 1
ATOM 785 N N . LEU A 1 103 ? 13.081 -1.829 -21.410 1.00 95.44 103 LEU A N 1
ATOM 786 C CA . LEU A 1 103 ? 13.589 -0.513 -21.810 1.00 95.44 103 LEU A CA 1
ATOM 787 C C . LEU A 1 103 ? 15.085 -0.343 -21.515 1.00 95.44 103 LEU A C 1
ATOM 789 O O . LEU A 1 103 ? 15.828 0.064 -22.403 1.00 95.44 103 LEU A O 1
ATOM 793 N N . GLU A 1 104 ? 15.549 -0.698 -20.314 1.00 95.00 104 GLU A N 1
ATOM 794 C CA . GLU A 1 104 ? 16.976 -0.618 -19.952 1.00 95.00 104 GLU A CA 1
ATOM 795 C C . GLU A 1 104 ? 17.867 -1.488 -20.852 1.00 95.00 104 GLU A C 1
ATOM 797 O O . GLU A 1 104 ? 18.980 -1.097 -21.201 1.00 95.00 104 GLU A O 1
ATOM 802 N N . ASN A 1 105 ? 17.394 -2.679 -21.235 1.00 94.12 105 ASN A N 1
ATOM 803 C CA . ASN A 1 105 ? 18.137 -3.562 -22.135 1.00 94.12 105 ASN A CA 1
ATOM 804 C C . ASN A 1 105 ? 18.190 -3.013 -23.572 1.00 94.12 105 ASN A C 1
ATOM 806 O O . ASN A 1 105 ? 19.164 -3.260 -24.283 1.00 94.12 105 ASN A O 1
ATOM 810 N N . GLN A 1 106 ? 17.143 -2.306 -24.004 1.00 94.50 106 GLN A N 1
ATOM 811 C CA . GLN A 1 106 ? 17.035 -1.736 -25.346 1.00 94.50 106 GLN A CA 1
ATOM 812 C C . GLN A 1 106 ? 17.787 -0.409 -25.497 1.00 94.50 106 GLN A C 1
ATOM 814 O O . GLN A 1 106 ? 18.335 -0.141 -26.566 1.00 94.50 106 GLN A O 1
ATOM 819 N N . LEU A 1 107 ? 17.802 0.419 -24.449 1.00 95.56 107 LEU A N 1
ATOM 820 C CA . LEU A 1 107 ? 18.344 1.777 -24.451 1.00 95.56 107 LEU A CA 1
ATOM 821 C C . LEU A 1 107 ? 19.512 1.881 -23.453 1.00 95.56 107 LEU A C 1
ATOM 823 O O . LEU A 1 107 ? 19.307 2.231 -22.288 1.00 95.56 107 LEU A O 1
ATOM 827 N N . PRO A 1 108 ? 20.759 1.586 -23.878 1.00 94.25 108 PRO A N 1
ATOM 828 C CA . PRO A 1 108 ? 21.923 1.680 -23.005 1.00 94.25 108 PRO A CA 1
ATOM 829 C C . PRO A 1 108 ? 22.083 3.085 -22.416 1.00 94.25 108 PRO A C 1
ATOM 831 O O . PRO A 1 108 ? 22.153 4.067 -23.150 1.00 94.25 108 PRO A O 1
ATOM 834 N N . GLY A 1 109 ? 22.183 3.171 -21.090 1.00 93.69 109 GLY A N 1
ATOM 835 C CA . GLY A 1 109 ? 22.276 4.441 -20.362 1.00 93.69 109 GLY A CA 1
ATOM 836 C C . GLY A 1 109 ? 20.941 4.949 -19.816 1.00 93.69 109 GLY A C 1
ATOM 837 O O . GLY A 1 109 ? 20.940 5.913 -19.055 1.00 93.69 109 GLY A O 1
ATOM 838 N N . LEU A 1 110 ? 19.824 4.294 -20.147 1.00 96.00 110 LEU A N 1
ATOM 839 C CA . LEU A 1 110 ? 18.547 4.510 -19.477 1.00 96.00 110 LEU A CA 1
ATOM 840 C C . LEU A 1 110 ? 18.561 3.821 -18.106 1.00 96.00 110 LEU A C 1
ATOM 842 O O . LEU A 1 110 ? 18.987 2.671 -17.999 1.00 96.00 110 LEU A O 1
ATOM 846 N N . TYR A 1 111 ? 18.092 4.510 -17.064 1.00 93.75 111 TYR A N 1
ATOM 847 C CA . TYR A 1 111 ? 17.983 3.945 -15.716 1.00 93.75 111 TYR A CA 1
ATOM 848 C C . TYR A 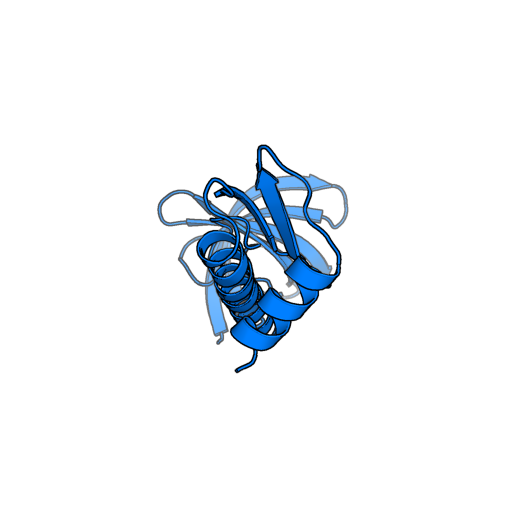1 111 ? 16.686 4.352 -15.012 1.00 93.75 111 TYR A C 1
ATOM 850 O O . TYR A 1 111 ? 16.203 5.478 -15.158 1.00 93.75 111 TYR A O 1
ATOM 858 N N . VAL A 1 112 ? 16.125 3.433 -14.221 1.00 92.69 112 VAL A N 1
ATOM 859 C CA . VAL A 1 112 ? 14.958 3.703 -13.365 1.00 92.69 112 VAL A CA 1
ATOM 860 C C . VAL A 1 112 ? 15.376 4.489 -12.123 1.00 92.69 112 VAL A C 1
ATOM 862 O O . VAL A 1 112 ? 16.260 4.075 -11.376 1.00 92.69 112 VAL A O 1
ATOM 865 N N . GLU A 1 113 ? 14.690 5.596 -11.851 1.00 91.25 113 GLU A N 1
ATOM 866 C CA . GLU A 1 113 ? 14.872 6.379 -10.625 1.00 91.25 113 GLU A CA 1
ATOM 867 C C . GLU A 1 113 ? 13.887 5.975 -9.533 1.00 91.25 113 GLU A C 1
ATOM 869 O O . GLU A 1 113 ? 14.233 5.866 -8.354 1.00 91.25 113 GLU A O 1
ATOM 874 N N . LYS A 1 114 ? 12.619 5.805 -9.917 1.00 90.12 114 LYS A N 1
ATOM 875 C CA . LYS A 1 114 ? 11.529 5.588 -8.972 1.00 90.12 114 LYS A CA 1
ATOM 876 C C . LYS A 1 114 ? 10.360 4.880 -9.630 1.00 90.12 114 LYS A C 1
ATOM 878 O O . LYS A 1 114 ? 10.018 5.133 -10.779 1.00 90.12 114 LYS A O 1
ATOM 883 N N . VAL A 1 115 ? 9.661 4.107 -8.810 1.00 89.69 115 VAL A N 1
ATOM 884 C CA . VAL A 1 115 ? 8.382 3.488 -9.142 1.00 89.69 115 VAL A CA 1
ATOM 885 C C . VAL A 1 115 ? 7.300 3.999 -8.202 1.00 89.69 115 VAL A C 1
ATOM 887 O O . VAL A 1 115 ? 7.530 4.208 -7.007 1.00 89.69 115 VAL A O 1
ATOM 890 N N . SER A 1 116 ? 6.104 4.199 -8.739 1.00 89.38 116 SER A N 1
ATOM 891 C CA . SER A 1 116 ? 4.898 4.482 -7.970 1.00 89.38 116 SER A CA 1
ATOM 892 C C . SER A 1 116 ? 3.757 3.609 -8.473 1.00 89.38 116 SER A C 1
ATOM 894 O O . SER A 1 116 ? 3.245 3.832 -9.568 1.00 89.38 116 SER A O 1
ATOM 896 N N . VAL A 1 117 ? 3.330 2.633 -7.672 1.00 87.94 117 VAL A N 1
ATOM 897 C CA . VAL A 1 117 ? 2.211 1.748 -8.019 1.00 87.94 117 VAL A CA 1
ATOM 898 C C . VAL A 1 117 ? 0.916 2.341 -7.466 1.00 87.94 117 VAL A C 1
ATOM 900 O O . VAL A 1 117 ? 0.754 2.503 -6.259 1.00 87.94 117 VAL A O 1
ATOM 903 N N . GLY A 1 118 ? -0.024 2.679 -8.340 1.00 85.12 118 GLY A N 1
ATOM 904 C CA . GLY A 1 118 ? -1.366 3.129 -7.975 1.00 85.12 118 GLY A CA 1
ATOM 905 C C . GLY A 1 118 ? -2.420 2.030 -8.128 1.00 85.12 118 GLY A C 1
ATOM 906 O O . GLY A 1 118 ? -2.160 0.933 -8.611 1.00 85.12 118 GLY A O 1
ATOM 907 N N . GLU A 1 119 ? -3.662 2.330 -7.737 1.00 79.19 119 GLU A N 1
ATOM 908 C CA . GLU A 1 119 ? -4.783 1.379 -7.870 1.00 79.19 119 GLU A CA 1
ATOM 909 C C . GLU A 1 119 ? -5.293 1.217 -9.306 1.00 79.19 119 GLU A C 1
ATOM 911 O O . GLU A 1 119 ? -5.989 0.248 -9.620 1.00 79.19 119 GLU A O 1
ATOM 916 N N . LYS A 1 120 ? -5.018 2.194 -10.171 1.00 83.06 120 LYS A N 1
ATOM 917 C CA . LYS A 1 120 ? -5.469 2.206 -11.569 1.00 83.06 120 LYS A CA 1
ATOM 918 C C . LYS A 1 120 ? -4.303 2.137 -12.541 1.00 83.06 120 LYS A C 1
ATOM 920 O O . LYS A 1 120 ? -4.385 1.396 -13.509 1.00 83.06 120 LYS A O 1
ATOM 925 N N . GLU A 1 121 ? -3.233 2.851 -12.233 1.00 88.81 121 GLU A N 1
ATOM 926 C CA . GLU A 1 121 ? -2.044 2.988 -13.065 1.00 88.81 121 GLU A CA 1
ATOM 927 C C . GLU A 1 121 ? -0.788 2.869 -12.205 1.00 88.81 121 GLU A C 1
ATOM 929 O O . GLU A 1 121 ? -0.841 3.054 -10.990 1.00 88.81 121 GLU A O 1
ATOM 934 N N . SER A 1 122 ? 0.334 2.531 -12.831 1.00 90.50 122 SER A N 1
ATOM 935 C CA . SER A 1 122 ? 1.663 2.626 -12.226 1.00 90.50 122 SER A CA 1
ATOM 936 C C . SER A 1 122 ? 2.492 3.599 -13.042 1.00 90.50 122 SER A C 1
ATOM 938 O O . SER A 1 122 ? 2.332 3.684 -14.257 1.00 90.50 122 SER A O 1
ATOM 940 N N . THR A 1 123 ? 3.364 4.336 -12.371 1.00 92.69 123 THR A N 1
ATOM 941 C CA . THR A 1 123 ? 4.249 5.312 -13.000 1.00 92.69 123 THR A CA 1
ATOM 942 C C . THR A 1 123 ? 5.688 4.925 -12.717 1.00 92.69 123 THR A C 1
ATOM 944 O O . THR A 1 123 ? 6.057 4.713 -11.559 1.00 92.69 123 THR A O 1
ATOM 947 N N . VAL A 1 124 ? 6.488 4.874 -13.777 1.00 92.12 124 VAL A N 1
ATOM 948 C CA . VAL A 1 124 ? 7.935 4.671 -13.718 1.00 92.12 124 VAL A CA 1
ATOM 949 C C . VAL A 1 124 ? 8.604 5.986 -14.077 1.00 92.12 124 VAL A C 1
ATOM 951 O O . VAL A 1 124 ? 8.301 6.581 -15.108 1.00 92.12 124 VAL A O 1
ATOM 954 N N . PHE A 1 125 ? 9.495 6.446 -13.212 1.00 92.38 125 PHE A N 1
ATOM 955 C CA . PHE A 1 125 ? 10.346 7.602 -13.452 1.00 92.38 125 PHE A CA 1
ATOM 956 C C . PHE A 1 125 ? 11.707 7.080 -13.894 1.00 92.38 125 PHE A C 1
ATOM 958 O O . PHE A 1 125 ? 12.308 6.262 -13.193 1.00 92.38 125 PHE A O 1
ATOM 965 N N . MET A 1 126 ? 12.163 7.520 -15.060 1.00 93.44 126 MET A N 1
ATOM 966 C CA . MET A 1 126 ? 13.395 7.056 -15.689 1.00 93.44 126 MET A CA 1
ATOM 967 C C . MET A 1 126 ? 14.184 8.257 -16.192 1.00 93.44 126 MET A C 1
ATOM 969 O O . MET A 1 126 ? 13.588 9.262 -16.585 1.00 93.44 126 MET A O 1
ATOM 973 N N . THR A 1 127 ? 15.503 8.115 -16.231 1.00 95.38 127 THR A N 1
ATOM 974 C CA . THR A 1 127 ? 16.401 9.112 -16.810 1.00 95.38 127 THR A CA 1
ATOM 975 C C . THR A 1 127 ? 17.207 8.487 -17.933 1.00 95.38 127 THR A C 1
ATOM 977 O O . THR A 1 127 ? 17.647 7.341 -17.844 1.00 95.38 127 THR A O 1
ATOM 980 N N . PHE A 1 128 ? 17.362 9.249 -19.011 1.00 96.31 128 PHE A N 1
ATOM 981 C CA . PHE A 1 128 ? 18.070 8.842 -20.212 1.00 96.31 128 PHE A CA 1
ATOM 982 C C . PHE A 1 128 ? 18.634 10.079 -20.915 1.00 96.31 128 PHE A C 1
ATOM 984 O O . PHE A 1 128 ? 17.921 11.064 -21.098 1.00 96.31 128 PHE A O 1
ATOM 991 N N . ASP A 1 129 ? 19.911 10.028 -21.297 1.00 93.38 129 ASP A N 1
ATOM 992 C CA . ASP A 1 129 ? 20.590 11.084 -22.060 1.00 93.38 129 ASP A CA 1
ATOM 993 C C . ASP A 1 129 ? 20.383 10.853 -23.568 1.00 93.38 129 ASP A C 1
ATOM 995 O O . ASP A 1 129 ? 21.302 10.538 -24.323 1.00 93.38 129 ASP A O 1
ATOM 999 N N . GLY A 1 130 ? 19.115 10.891 -23.979 1.00 91.88 130 GLY A N 1
ATOM 1000 C CA . GLY A 1 130 ? 18.656 10.616 -25.335 1.00 91.88 130 GLY A CA 1
ATOM 1001 C C . GLY A 1 130 ? 17.143 10.792 -25.463 1.00 91.88 130 GLY A C 1
ATOM 1002 O O . GLY A 1 130 ? 16.454 11.117 -24.496 1.00 91.88 130 GLY A O 1
ATOM 1003 N N . GLU A 1 131 ? 16.608 10.577 -26.662 1.00 93.00 131 GLU A N 1
ATOM 1004 C CA . GLU A 1 131 ? 15.163 10.622 -26.904 1.00 93.00 131 GLU A CA 1
ATOM 1005 C C . GLU A 1 131 ? 14.563 9.216 -26.835 1.00 93.00 131 GLU A C 1
ATOM 1007 O O . GLU A 1 131 ? 15.120 8.269 -27.386 1.00 93.00 131 GLU A O 1
ATOM 1012 N N . ILE A 1 132 ? 13.417 9.086 -26.164 1.00 92.94 132 ILE A N 1
ATOM 1013 C CA . ILE A 1 132 ? 12.623 7.852 -26.149 1.00 92.94 132 ILE A CA 1
ATOM 1014 C C . ILE A 1 132 ? 11.471 8.038 -27.135 1.00 92.94 132 ILE A C 1
ATOM 1016 O O . ILE A 1 132 ? 10.581 8.863 -26.906 1.00 92.94 132 ILE A O 1
ATOM 1020 N N . GLY A 1 133 ? 11.498 7.292 -28.239 1.00 94.50 133 GLY A N 1
ATOM 1021 C CA . GLY A 1 133 ? 10.454 7.330 -29.258 1.00 94.50 133 GLY A CA 1
ATOM 1022 C C . GLY A 1 133 ? 9.310 6.354 -28.981 1.00 94.50 133 GLY A C 1
ATOM 1023 O O . GLY A 1 133 ? 9.420 5.434 -28.172 1.00 94.50 133 GLY A O 1
ATOM 1024 N N . TRP A 1 134 ? 8.204 6.505 -29.714 1.00 95.94 134 TRP A N 1
ATOM 1025 C CA . TRP A 1 134 ? 7.077 5.564 -29.649 1.00 95.94 134 TRP A CA 1
ATOM 1026 C C . TRP A 1 134 ? 7.472 4.136 -30.032 1.00 95.94 134 TRP A C 1
ATOM 1028 O O . TRP A 1 134 ? 7.057 3.190 -29.369 1.00 95.94 134 TRP A O 1
ATOM 1038 N N . ASP A 1 135 ? 8.325 3.982 -31.046 1.00 96.19 135 ASP A N 1
ATOM 1039 C CA . ASP A 1 135 ? 8.841 2.673 -31.457 1.00 96.19 135 ASP A CA 1
ATOM 1040 C C . ASP A 1 135 ? 9.622 1.991 -30.330 1.00 96.19 135 ASP A C 1
ATOM 1042 O O . ASP A 1 135 ? 9.621 0.764 -30.232 1.00 96.19 135 ASP A O 1
ATOM 1046 N N . ASP A 1 136 ? 10.278 2.771 -29.463 1.00 94.69 13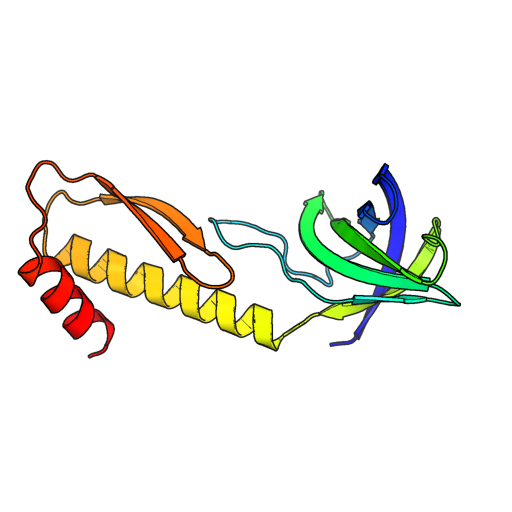6 ASP A N 1
ATOM 1047 C CA . ASP A 1 136 ? 11.000 2.202 -28.336 1.00 94.69 136 ASP A CA 1
ATOM 1048 C C . ASP A 1 136 ? 10.058 1.624 -27.289 1.00 94.69 136 ASP A C 1
ATOM 1050 O O . ASP A 1 136 ? 10.291 0.519 -26.797 1.00 94.69 136 ASP A O 1
ATOM 1054 N N . LEU A 1 137 ? 8.972 2.345 -27.009 1.00 94.31 137 LEU A N 1
ATOM 1055 C CA . LEU A 1 137 ? 7.937 1.922 -26.074 1.00 94.31 137 LEU A CA 1
ATOM 1056 C C . LEU A 1 137 ? 7.207 0.669 -26.569 1.00 94.31 137 LEU A C 1
ATOM 1058 O O . LEU A 1 137 ? 7.012 -0.260 -25.788 1.00 94.31 137 LEU A O 1
ATOM 1062 N N . PHE A 1 138 ? 6.850 0.607 -27.855 1.00 95.38 138 PHE A N 1
ATOM 1063 C CA . PHE A 1 138 ? 6.154 -0.557 -28.411 1.00 95.38 138 PHE A CA 1
ATOM 1064 C C . PHE A 1 138 ? 7.036 -1.810 -28.434 1.00 95.38 138 PHE A C 1
ATOM 1066 O O . PHE A 1 138 ? 6.575 -2.883 -28.053 1.00 95.38 138 PHE A O 1
ATOM 1073 N N . ARG A 1 139 ? 8.325 -1.690 -28.783 1.00 94.88 139 ARG A N 1
ATOM 1074 C CA . ARG A 1 139 ? 9.262 -2.827 -28.700 1.00 94.88 139 ARG A CA 1
ATOM 1075 C C . ARG A 1 139 ? 9.429 -3.345 -27.272 1.00 94.88 139 ARG A C 1
ATOM 1077 O O . ARG A 1 139 ? 9.483 -4.559 -27.054 1.00 94.88 139 ARG A O 1
ATOM 1084 N N . ALA A 1 140 ? 9.505 -2.437 -26.300 1.00 94.81 140 ALA A N 1
ATOM 1085 C CA . ALA A 1 140 ? 9.587 -2.815 -24.897 1.00 94.81 140 ALA A CA 1
ATOM 1086 C C . ALA A 1 140 ? 8.298 -3.501 -24.415 1.00 94.81 140 ALA A C 1
ATOM 1088 O O . ALA A 1 140 ? 8.380 -4.485 -23.684 1.00 94.81 140 ALA A O 1
ATOM 1089 N N . GLU A 1 141 ? 7.126 -3.038 -24.859 1.00 94.62 141 GLU A N 1
ATOM 1090 C CA . GLU A 1 141 ? 5.837 -3.683 -24.581 1.00 94.62 141 GLU A CA 1
ATOM 1091 C C . GLU A 1 141 ? 5.758 -5.096 -25.175 1.00 94.62 141 GLU A C 1
ATOM 1093 O O . GLU A 1 141 ? 5.372 -6.031 -24.472 1.00 94.62 141 GLU A O 1
ATOM 1098 N N . GLU A 1 142 ? 6.149 -5.283 -26.438 1.00 95.62 142 GLU A N 1
ATOM 1099 C CA . GLU A 1 142 ? 6.191 -6.609 -27.069 1.00 95.62 142 GLU A CA 1
ATOM 1100 C C . GLU A 1 142 ? 7.126 -7.556 -26.309 1.00 95.62 142 GLU A C 1
ATOM 1102 O O . GLU A 1 142 ? 6.751 -8.685 -26.002 1.00 95.62 142 GLU A O 1
ATOM 1107 N N . THR A 1 143 ? 8.312 -7.073 -25.928 1.00 94.31 143 THR A N 1
ATOM 1108 C CA . THR A 1 143 ? 9.286 -7.848 -25.142 1.00 94.31 143 THR A CA 1
ATOM 1109 C C . THR A 1 143 ? 8.748 -8.203 -23.756 1.00 94.31 143 THR A C 1
ATOM 1111 O O . THR A 1 143 ? 8.995 -9.299 -23.260 1.00 94.31 143 THR A O 1
ATOM 1114 N N . ALA A 1 144 ? 8.014 -7.290 -23.118 1.00 92.19 144 ALA A N 1
ATOM 1115 C CA . ALA A 1 144 ? 7.442 -7.503 -21.793 1.00 92.19 144 ALA A CA 1
ATOM 1116 C C . ALA A 1 144 ? 6.276 -8.506 -21.784 1.00 92.19 144 ALA A C 1
ATOM 1118 O O . ALA A 1 144 ? 6.008 -9.116 -20.748 1.00 92.19 144 ALA A O 1
ATOM 1119 N N . ASN A 1 145 ? 5.582 -8.662 -22.916 1.00 91.69 145 ASN A N 1
ATOM 1120 C CA . ASN A 1 145 ? 4.434 -9.558 -23.072 1.00 91.69 145 ASN A CA 1
ATOM 1121 C C . ASN A 1 145 ? 4.770 -10.906 -23.740 1.00 91.69 145 ASN A C 1
ATOM 1123 O O . ASN A 1 145 ? 3.894 -11.776 -23.789 1.00 91.69 145 ASN A O 1
ATOM 1127 N N . GLY A 1 146 ? 5.975 -11.044 -24.303 1.00 84.75 146 GLY A N 1
ATOM 1128 C CA . GLY A 1 146 ? 6.437 -12.222 -25.048 1.00 84.75 146 GLY A CA 1
ATOM 1129 C C . GLY A 1 146 ? 6.931 -13.393 -24.208 1.00 84.75 146 GLY A C 1
ATOM 1130 O O . GLY A 1 146 ? 6.988 -13.294 -22.961 1.00 84.75 146 GLY A O 1
#

Nearest PDB structures (foldseek):
  2zze-assembly2_B  TM=8.087E-01  e=4.287E-08  Pyrococcus horikoshii
  2zzg-assembly1_A  TM=7.999E-01  e=1.083E-07  Pyrococcus horikoshii
  2zzf-assembly1_A  TM=7.744E-01  e=8.708E-08  Pyrococcus horikoshii
  2zzg-assembly2_B  TM=7.838E-01  e=8.141E-07  Pyrococcus horikoshii
  3wqy-assembly1_B  TM=7.263E-01  e=1.069E-06  Archaeoglobus fulgidus DSM 4304

Solvent-accessible surface area (backbone atoms only — not comparable to full-atom values): 7873 Å² total; per-residue (Å²): 103,80,45,78,30,35,29,73,43,78,80,44,77,58,90,52,37,35,33,30,34,29,45,51,80,85,62,54,45,38,55,92,41,37,69,20,36,32,31,37,38,41,43,94,71,21,32,28,40,33,70,30,25,34,76,49,88,76,26,30,37,35,37,32,39,53,78,38,69,63,87,60,72,76,35,70,27,40,36,34,54,41,61,66,60,46,51,50,50,51,51,52,51,52,50,47,55,43,35,53,50,35,41,36,74,73,38,84,75,39,45,80,77,48,54,40,49,49,98,88,53,70,48,77,42,68,48,55,99,68,85,86,50,70,70,56,54,52,52,17,50,50,61,51,74,104